Protein AF-A0AAD6ATE4-F1 (afdb_monomer_lite)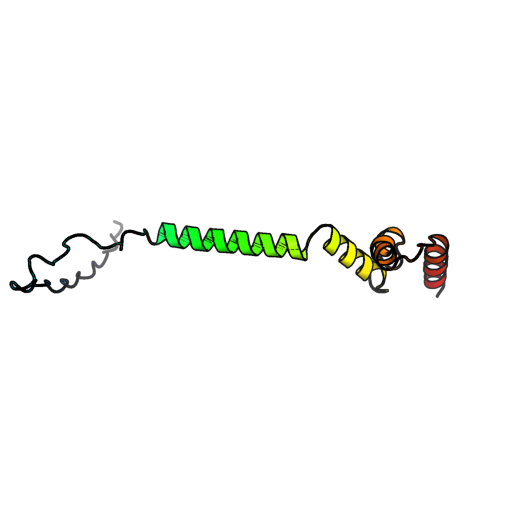

Secondary structure (DSSP, 8-state):
--------PPP---PPPPPPPGGGGGG---S-SSTTS-HHHHHHHHHHHHHHHHHHHHHHHS-HHHHHHHHHHHTT-TTSTTTT-HHHHHHHHHHHTPPP-HHHHHHHHHHHTT-

Sequence (115 aa):
MAMAASATLRPEVPKRRRRANPTMDGYVVEGTTGHGDDDKTELQRLYYSMIDSVLGEMDQRFSERNSQLAKSLAALNPESDTFLDAKAVKHIMDLSGSPVIEAEFSTSTRRLQLF

Organism: NCBI:txid1090488

Foldseek 3Di:
DDDDDDDPDDDDDPDDDDDDDPVCVVVDDPDDPPPPPPVVNVVVVVVVVVVVVVVVVCCVCVPPLNVLQVQLVLCCDPPHPNPLPLVSVVSVCVVVVHDRDNVVSVVVVVVVVVD

pLDDT: mean 77.69, std 13.97, range [37.44, 96.5]

Radius of gyration: 34.15 Å; chains: 1; bounding box: 78×17×88 Å

Structure (mmCIF, N/CA/C/O backbone):
data_AF-A0AAD6ATE4-F1
#
_entry.id   AF-A0AAD6ATE4-F1
#
loop_
_atom_site.group_PDB
_atom_site.id
_atom_site.type_symbol
_atom_site.label_atom_id
_atom_site.label_alt_id
_atom_site.label_comp_id
_atom_site.label_asym_id
_atom_site.label_entity_id
_atom_site.label_seq_id
_atom_site.pdbx_PDB_ins_code
_atom_site.Cartn_x
_atom_site.Cartn_y
_atom_site.Cartn_z
_atom_site.occupancy
_atom_site.B_iso_or_equiv
_atom_site.auth_seq_id
_atom_site.auth_comp_id
_atom_site.auth_asym_id
_atom_site.auth_atom_id
_atom_site.pdbx_PDB_model_num
ATOM 1 N N . MET A 1 1 ? 10.730 -6.526 65.767 1.00 41.56 1 MET A N 1
ATOM 2 C CA . MET A 1 1 ? 10.268 -5.125 65.675 1.00 41.56 1 MET A CA 1
ATOM 3 C C . MET A 1 1 ? 10.298 -4.702 64.216 1.00 41.56 1 MET A C 1
ATOM 5 O O . MET A 1 1 ? 11.381 -4.526 63.681 1.00 41.56 1 MET A O 1
ATOM 9 N N . ALA A 1 2 ? 9.137 -4.583 63.575 1.00 38.59 2 ALA A N 1
ATOM 10 C CA . ALA A 1 2 ? 8.968 -3.877 62.306 1.00 38.59 2 ALA A CA 1
ATOM 11 C C . ALA A 1 2 ? 7.545 -3.299 62.296 1.00 38.59 2 ALA A C 1
ATOM 13 O O . ALA A 1 2 ? 6.589 -4.014 62.591 1.00 38.59 2 ALA A O 1
ATOM 14 N N . MET A 1 3 ? 7.448 -1.984 62.095 1.00 37.44 3 MET A N 1
ATOM 15 C CA . MET A 1 3 ? 6.234 -1.178 62.230 1.00 37.44 3 MET A CA 1
ATOM 16 C C . MET A 1 3 ? 5.188 -1.514 61.164 1.00 37.44 3 MET A C 1
ATOM 18 O O . MET A 1 3 ? 5.491 -1.534 59.974 1.00 37.44 3 MET A O 1
ATOM 22 N N . ALA A 1 4 ? 3.942 -1.706 61.601 1.00 42.03 4 ALA A N 1
ATOM 23 C CA . ALA A 1 4 ? 2.779 -1.757 60.728 1.00 42.03 4 ALA A CA 1
ATOM 24 C C . ALA A 1 4 ? 2.460 -0.345 60.209 1.00 42.03 4 ALA A C 1
ATOM 26 O O . ALA A 1 4 ? 2.234 0.577 60.996 1.00 42.03 4 ALA A O 1
ATOM 27 N N . ALA A 1 5 ? 2.437 -0.179 58.887 1.00 49.09 5 ALA A N 1
ATOM 28 C CA . ALA A 1 5 ? 1.937 1.031 58.250 1.00 49.09 5 ALA A CA 1
ATOM 29 C C . ALA A 1 5 ? 0.414 1.102 58.448 1.00 49.09 5 ALA A C 1
ATOM 31 O O . ALA A 1 5 ? -0.333 0.269 57.938 1.00 49.09 5 ALA A O 1
ATOM 32 N N . SER A 1 6 ? -0.031 2.081 59.235 1.00 48.25 6 SER A N 1
ATOM 33 C CA . SER A 1 6 ? -1.445 2.335 59.504 1.00 48.25 6 SER A CA 1
ATOM 34 C C . SER A 1 6 ? -2.113 2.887 58.244 1.00 48.25 6 SER A C 1
ATOM 36 O O . SER A 1 6 ? -1.827 4.006 57.818 1.00 48.25 6 SER A O 1
ATOM 38 N N . ALA A 1 7 ? -2.976 2.085 57.621 1.00 51.38 7 ALA A N 1
ATOM 39 C CA . ALA A 1 7 ? -3.819 2.520 56.519 1.00 51.38 7 ALA A CA 1
ATOM 40 C C . ALA A 1 7 ? -4.920 3.438 57.066 1.00 51.38 7 ALA A C 1
ATOM 42 O O . ALA A 1 7 ? -5.851 2.991 57.735 1.00 51.38 7 ALA A O 1
ATOM 43 N N . THR A 1 8 ? -4.808 4.736 56.796 1.00 53.72 8 THR A N 1
ATOM 44 C CA . THR A 1 8 ? -5.827 5.727 57.149 1.00 53.72 8 THR A CA 1
ATOM 45 C C . THR A 1 8 ? -7.106 5.455 56.349 1.00 53.72 8 THR A C 1
ATOM 47 O O . THR A 1 8 ? -7.225 5.853 55.190 1.00 53.72 8 THR A O 1
ATOM 50 N N . LEU A 1 9 ? -8.066 4.759 56.964 1.00 57.03 9 LEU A N 1
ATOM 51 C CA . LEU A 1 9 ? -9.420 4.574 56.440 1.00 57.03 9 LEU A CA 1
ATOM 52 C C . LEU A 1 9 ? -10.100 5.945 56.320 1.00 57.03 9 LEU A C 1
ATOM 54 O O . LEU A 1 9 ? -10.302 6.642 57.315 1.00 57.03 9 LEU A O 1
ATOM 58 N N . ARG A 1 10 ? -10.431 6.352 55.092 1.00 54.72 10 ARG A N 1
ATOM 59 C CA . ARG A 1 10 ? -11.244 7.550 54.848 1.00 54.72 10 ARG A CA 1
ATOM 60 C C . ARG A 1 10 ? -12.678 7.273 55.324 1.00 54.72 10 ARG A C 1
ATOM 62 O O . ARG A 1 10 ? -13.195 6.201 55.020 1.00 54.72 10 ARG A O 1
ATOM 69 N N . PRO A 1 11 ? -13.334 8.196 56.047 1.00 59.28 11 PRO A N 1
ATOM 70 C CA . PRO A 1 11 ? -14.718 7.998 56.450 1.00 59.28 11 PRO A CA 1
ATOM 71 C C . PRO A 1 11 ? -15.631 8.063 55.218 1.00 59.28 11 PRO A C 1
ATOM 73 O O . PRO A 1 11 ? -15.690 9.083 54.531 1.00 59.28 11 PRO A O 1
ATOM 76 N N . GLU A 1 12 ? -16.333 6.964 54.946 1.00 61.50 12 GLU A N 1
ATOM 77 C CA . GLU A 1 12 ? -17.423 6.893 53.970 1.00 61.50 12 GLU A CA 1
ATOM 78 C C . GLU A 1 12 ? -18.514 7.900 54.365 1.00 61.50 12 GLU A C 1
ATOM 80 O O . GLU A 1 12 ? -19.155 7.776 55.413 1.00 61.50 12 GLU A O 1
ATOM 85 N N . VAL A 1 13 ? -18.710 8.937 53.546 1.00 67.81 13 VAL A N 1
ATOM 86 C CA . VAL A 1 13 ? -19.767 9.930 53.770 1.00 67.81 13 VAL A CA 1
ATOM 87 C C . VAL A 1 13 ? -21.118 9.242 53.537 1.00 67.81 13 VAL A C 1
ATOM 89 O O . VAL A 1 13 ? -21.346 8.729 52.438 1.00 67.81 13 VAL A O 1
ATOM 92 N N . PRO A 1 14 ? -22.049 9.236 54.512 1.00 66.81 14 PRO A N 1
ATOM 93 C CA . PRO A 1 14 ? -23.324 8.552 54.350 1.00 66.81 14 PRO A CA 1
ATOM 94 C C . PRO A 1 14 ? -24.105 9.146 53.176 1.00 66.81 14 PRO A C 1
ATOM 96 O O . PRO A 1 14 ? -24.512 10.311 53.195 1.00 66.81 14 PRO A O 1
ATOM 99 N N . LYS A 1 15 ? -24.335 8.339 52.137 1.00 67.00 15 LYS A N 1
ATOM 100 C CA . LYS A 1 15 ? -25.123 8.747 50.971 1.00 67.00 15 LYS A CA 1
ATOM 101 C C . LYS A 1 15 ? -26.547 9.089 51.426 1.00 67.00 15 LYS A C 1
ATOM 103 O O . LYS A 1 15 ? -27.201 8.294 52.102 1.00 67.00 15 LYS A O 1
ATOM 108 N N . ARG A 1 16 ? -27.029 10.288 51.073 1.00 66.44 16 ARG A N 1
ATOM 109 C CA . ARG A 1 16 ? -28.349 10.810 51.476 1.00 66.44 16 ARG A CA 1
ATOM 110 C C . ARG A 1 16 ? -29.450 9.786 51.172 1.00 66.44 16 ARG A C 1
ATOM 112 O O . ARG A 1 16 ? -29.647 9.438 50.007 1.00 66.44 16 ARG A O 1
ATOM 119 N N . ARG A 1 17 ? -30.190 9.339 52.199 1.00 66.12 17 ARG A N 1
ATOM 120 C CA . ARG A 1 17 ? -31.347 8.440 52.029 1.00 66.12 17 ARG A CA 1
ATOM 121 C C . ARG A 1 17 ? -32.360 9.093 51.087 1.00 66.12 17 ARG A C 1
ATOM 123 O O . ARG A 1 17 ? -32.881 10.169 51.383 1.00 66.12 17 ARG A O 1
ATOM 130 N N . ARG A 1 18 ? -32.618 8.457 49.945 1.00 67.44 18 ARG A N 1
ATOM 131 C CA . ARG A 1 18 ? -33.679 8.870 49.021 1.00 67.44 18 ARG A CA 1
ATOM 132 C C . ARG A 1 18 ? -35.016 8.423 49.616 1.00 67.44 18 ARG A C 1
ATOM 134 O O . ARG A 1 18 ? -35.144 7.272 50.015 1.00 67.44 18 ARG A O 1
ATOM 141 N N . ARG A 1 19 ? -35.978 9.340 49.728 1.00 70.00 19 ARG A N 1
ATOM 142 C CA . ARG A 1 19 ? -37.370 9.022 50.076 1.00 70.00 19 ARG A CA 1
ATOM 143 C C . ARG A 1 19 ? -38.176 9.013 48.782 1.00 70.00 19 ARG A C 1
ATOM 145 O O . ARG A 1 19 ? -38.110 9.995 48.044 1.00 70.00 19 ARG A O 1
ATOM 152 N N . ALA A 1 20 ? -38.882 7.920 48.506 1.00 66.00 20 ALA A N 1
ATOM 153 C CA . ALA A 1 20 ? -39.861 7.878 47.427 1.00 66.00 20 ALA A CA 1
ATOM 154 C C . ALA A 1 20 ? -41.080 8.734 47.806 1.00 66.00 20 ALA A C 1
ATOM 156 O O . ALA A 1 20 ? -41.413 8.872 48.986 1.00 66.00 20 ALA A O 1
ATOM 157 N N . ASN A 1 21 ? -41.704 9.361 46.810 1.00 73.88 21 ASN A N 1
ATOM 158 C CA . ASN A 1 21 ? -42.943 10.103 47.012 1.00 73.88 21 ASN A CA 1
ATOM 159 C C . ASN A 1 21 ? -44.100 9.091 47.118 1.00 73.88 21 ASN A C 1
ATOM 161 O O . ASN A 1 21 ? -44.287 8.341 46.160 1.00 73.88 21 ASN A O 1
ATOM 165 N N . PRO A 1 22 ? -44.890 9.076 48.210 1.00 73.75 22 PRO A N 1
ATOM 166 C CA . PRO A 1 22 ? -45.984 8.116 48.393 1.00 73.75 22 PRO A CA 1
ATOM 167 C C . PRO A 1 22 ? -47.021 8.143 47.261 1.00 73.75 22 PRO A C 1
ATOM 169 O O . PRO A 1 22 ? -47.654 7.133 46.983 1.00 73.75 22 PRO A O 1
ATOM 172 N N . THR A 1 23 ? -47.174 9.269 46.560 1.00 75.81 23 THR A N 1
ATOM 173 C CA . THR A 1 23 ? -48.115 9.393 45.435 1.00 75.81 23 THR A CA 1
ATOM 174 C C . THR A 1 23 ? -47.641 8.675 44.166 1.00 75.81 23 THR A C 1
ATOM 176 O O . THR A 1 23 ? -48.441 8.408 43.276 1.00 75.81 23 THR A O 1
ATOM 179 N N . MET A 1 24 ? -46.345 8.380 44.047 1.00 69.56 24 MET A N 1
ATOM 180 C CA . MET A 1 24 ? -45.740 7.785 42.846 1.00 69.56 24 MET A CA 1
ATOM 181 C C . MET A 1 24 ? -45.177 6.384 43.099 1.00 69.56 24 MET A C 1
ATOM 183 O O . MET A 1 24 ? -44.484 5.858 42.237 1.00 69.56 24 MET A O 1
ATOM 187 N N . ASP A 1 25 ? -45.490 5.778 44.246 1.00 70.75 25 ASP A N 1
ATOM 188 C CA . ASP A 1 25 ? -44.937 4.498 44.708 1.00 70.75 25 ASP A CA 1
ATOM 189 C C . ASP A 1 25 ? -45.149 3.357 43.693 1.00 70.75 25 ASP A C 1
ATOM 191 O O . ASP A 1 25 ? -44.237 2.592 43.405 1.00 70.75 25 ASP A O 1
ATOM 195 N N . GLY A 1 26 ? -46.307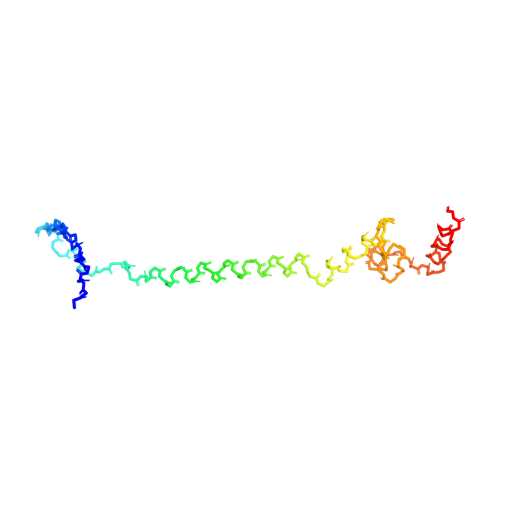 3.333 43.022 1.00 73.38 26 GLY A N 1
ATOM 196 C CA . GLY A 1 26 ? -46.619 2.356 41.966 1.00 73.38 26 GLY A CA 1
ATOM 197 C C . GLY A 1 26 ? -45.893 2.564 40.628 1.00 73.38 26 GLY A C 1
ATOM 198 O O . GLY A 1 26 ? -46.039 1.743 39.727 1.00 73.38 26 GLY A O 1
ATOM 199 N N . TYR A 1 27 ? -45.131 3.650 40.484 1.00 71.19 27 TYR A N 1
ATOM 200 C CA . TYR A 1 27 ? -44.334 3.971 39.293 1.00 71.19 27 TYR A CA 1
ATOM 201 C C . TYR A 1 27 ? -42.829 3.993 39.586 1.00 71.19 27 TYR A C 1
ATOM 203 O O . TYR A 1 27 ? -42.029 4.311 38.703 1.00 71.19 27 TYR A O 1
ATOM 211 N N . VAL A 1 28 ? -42.423 3.674 40.819 1.00 69.44 28 VAL A N 1
ATOM 212 C CA . VAL A 1 28 ? -41.012 3.567 41.178 1.00 69.44 28 VAL A CA 1
ATOM 213 C C . VAL A 1 28 ? -40.483 2.235 40.663 1.00 69.44 28 VAL A C 1
ATOM 215 O O . VAL A 1 28 ? -40.886 1.162 41.098 1.00 69.44 28 VAL A O 1
ATOM 218 N N . VAL A 1 29 ? -39.540 2.310 39.730 1.00 71.50 29 VAL A N 1
ATOM 219 C CA . VAL A 1 29 ? -38.747 1.151 39.328 1.00 71.50 29 VAL A CA 1
ATOM 220 C C . VAL A 1 29 ? -37.636 0.984 40.364 1.00 71.50 29 VAL A C 1
ATOM 222 O O . VAL A 1 29 ? -36.702 1.781 40.407 1.00 71.50 29 VAL A O 1
ATOM 225 N N . GLU A 1 30 ? -37.753 -0.022 41.234 1.00 68.06 30 GLU A N 1
ATOM 226 C CA . GLU A 1 30 ? -36.738 -0.321 42.262 1.00 68.06 30 GLU A CA 1
ATOM 227 C C . GLU A 1 30 ? -35.467 -0.974 41.689 1.00 68.06 30 GLU A C 1
ATOM 229 O O . GLU A 1 30 ? -34.423 -1.008 42.341 1.00 68.06 30 GLU A O 1
ATOM 234 N N . GLY A 1 31 ? -35.543 -1.478 40.455 1.00 63.94 31 GLY A N 1
ATOM 235 C CA . GLY A 1 31 ? -34.411 -2.041 39.725 1.00 63.94 31 GLY A CA 1
ATOM 236 C C . GLY A 1 31 ? -33.538 -0.974 39.062 1.00 63.94 31 GLY A C 1
ATOM 237 O O . GLY A 1 31 ? -34.003 0.098 38.675 1.00 63.94 31 GLY A O 1
ATOM 238 N N . THR A 1 32 ? -32.252 -1.273 38.882 1.00 62.34 32 THR A N 1
ATOM 239 C CA . THR A 1 32 ? -31.358 -0.435 38.079 1.00 62.34 32 THR A CA 1
ATOM 240 C C . THR A 1 32 ? -31.775 -0.516 36.605 1.00 62.34 32 THR A C 1
ATOM 242 O O . THR A 1 32 ? -31.783 -1.586 36.007 1.00 62.34 32 THR A O 1
ATOM 245 N N . THR A 1 33 ? -32.109 0.611 35.975 1.00 59.75 33 THR A N 1
ATOM 246 C CA . THR A 1 33 ? -32.518 0.668 34.556 1.00 59.75 33 THR A CA 1
ATOM 247 C C . THR A 1 33 ? -31.337 0.633 33.574 1.00 59.75 33 THR A C 1
ATOM 249 O O . THR A 1 33 ? -31.396 1.247 32.515 1.00 59.75 33 THR A O 1
ATOM 252 N N . GLY A 1 34 ? -30.262 -0.094 33.900 1.00 56.81 34 GLY A N 1
ATOM 253 C CA . GLY A 1 34 ? -29.157 -0.331 32.958 1.00 56.81 34 GLY A CA 1
ATOM 254 C C . GLY A 1 34 ? -27.778 0.194 33.360 1.00 56.81 34 GLY A C 1
ATOM 255 O O . GLY A 1 34 ? -26.879 0.183 32.535 1.00 56.81 34 GLY A O 1
ATOM 256 N N . HIS A 1 35 ? -27.535 0.584 34.616 1.00 51.56 35 HIS A N 1
ATOM 257 C CA . HIS A 1 35 ? -26.164 0.884 35.082 1.00 51.56 35 HIS A CA 1
ATOM 258 C C . HIS A 1 35 ? -25.339 -0.391 35.380 1.00 51.56 35 HIS A C 1
ATOM 260 O O . HIS A 1 35 ? -24.591 -0.448 36.350 1.00 51.56 35 HIS A O 1
ATOM 266 N N . GLY A 1 36 ? -25.573 -1.452 34.607 1.00 55.88 36 GLY A N 1
ATOM 267 C CA . GLY A 1 36 ? -24.928 -2.756 34.743 1.00 55.88 36 GLY A CA 1
ATOM 268 C C . GLY A 1 36 ? -23.982 -3.083 33.593 1.00 55.88 36 GLY A C 1
ATOM 269 O O . GLY A 1 36 ? -23.517 -4.216 33.528 1.00 55.88 36 GLY A O 1
ATOM 270 N N . ASP A 1 37 ? -23.710 -2.132 32.698 1.00 58.56 37 ASP A N 1
ATOM 271 C CA . ASP A 1 37 ? -22.550 -2.257 31.827 1.00 58.56 37 ASP A CA 1
ATOM 272 C C . ASP A 1 37 ? -21.325 -2.047 32.716 1.00 58.56 37 ASP A C 1
ATOM 274 O O . ASP A 1 37 ? -21.052 -0.945 33.188 1.00 58.56 37 ASP A O 1
ATOM 278 N N . ASP A 1 38 ? -20.659 -3.155 33.041 1.00 67.19 38 ASP A N 1
ATOM 279 C CA . ASP A 1 38 ? -19.367 -3.155 33.713 1.00 67.19 38 ASP A CA 1
ATOM 280 C C . ASP A 1 38 ? -18.470 -2.220 32.891 1.00 67.19 38 ASP A C 1
ATOM 282 O O . ASP A 1 38 ? -18.240 -2.482 31.714 1.00 67.19 38 ASP A O 1
ATOM 286 N N . ASP A 1 39 ? -17.991 -1.102 33.448 1.00 67.75 39 ASP A N 1
ATOM 287 C CA . ASP A 1 39 ? -17.169 -0.122 32.707 1.00 67.75 39 ASP A CA 1
ATOM 288 C C . ASP A 1 39 ? -16.014 -0.808 31.943 1.00 67.75 39 ASP A C 1
ATOM 290 O O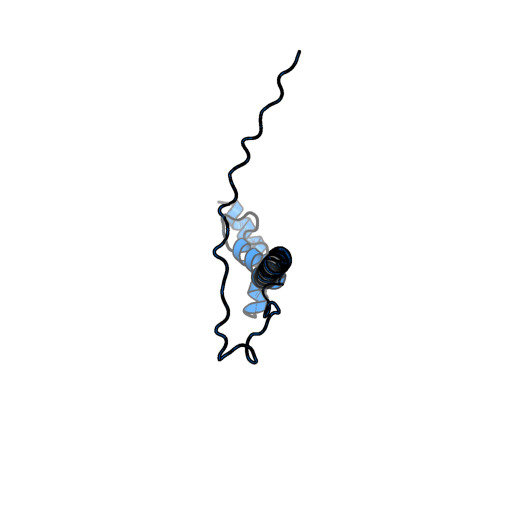 . ASP A 1 39 ? -15.540 -0.333 30.912 1.00 67.75 39 ASP A O 1
ATOM 294 N N . LYS A 1 40 ? -15.589 -1.985 32.423 1.00 74.75 40 LYS A N 1
ATOM 295 C CA . LYS A 1 40 ? -14.653 -2.891 31.756 1.00 74.75 40 LYS A CA 1
ATOM 296 C C . LYS A 1 40 ? -15.136 -3.420 30.404 1.00 74.75 40 LYS A C 1
ATOM 298 O O . LYS A 1 40 ? -14.320 -3.477 29.488 1.00 74.75 40 LYS A O 1
ATOM 303 N N . THR A 1 41 ? -16.396 -3.823 30.253 1.00 81.00 41 THR A N 1
ATOM 304 C CA . THR A 1 41 ? -16.935 -4.330 28.980 1.00 81.00 41 THR A CA 1
ATOM 305 C C . THR A 1 41 ? -17.039 -3.226 27.936 1.00 81.00 41 THR A C 1
ATOM 307 O O . THR A 1 41 ? -16.689 -3.455 26.780 1.00 81.00 41 THR A O 1
ATOM 310 N N . GLU A 1 42 ? -17.427 -2.015 28.334 1.00 82.81 42 GLU A N 1
ATOM 311 C CA . GLU A 1 42 ? -17.453 -0.860 27.427 1.00 82.81 42 GLU A CA 1
ATOM 312 C C . GLU A 1 42 ? -16.040 -0.395 27.060 1.00 82.81 42 GLU A C 1
ATOM 314 O O . GLU A 1 42 ? -15.745 -0.162 25.887 1.00 82.81 42 GLU A O 1
ATOM 319 N N . LEU A 1 43 ? -15.113 -0.366 28.023 1.00 85.38 43 LEU A N 1
ATOM 320 C CA . LEU A 1 43 ? -13.710 -0.059 27.747 1.00 85.38 43 LEU A CA 1
ATOM 321 C C . LEU A 1 43 ? -13.076 -1.084 26.792 1.00 85.38 43 LEU A C 1
ATOM 323 O O . LEU A 1 43 ? -12.335 -0.702 25.889 1.00 85.38 43 LEU A O 1
ATOM 327 N N . GLN A 1 44 ? -13.389 -2.373 26.953 1.00 88.38 44 GLN A N 1
ATOM 328 C CA . GLN A 1 44 ? -12.953 -3.424 26.030 1.00 88.38 44 GLN A CA 1
ATOM 329 C C . GLN A 1 44 ? -13.542 -3.236 24.630 1.00 88.38 44 GLN A C 1
ATOM 331 O O . GLN A 1 44 ? -12.807 -3.338 23.650 1.00 88.38 44 GLN A O 1
ATOM 336 N N . ARG A 1 45 ? -14.838 -2.921 24.515 1.00 91.00 45 ARG A N 1
ATOM 337 C CA . ARG A 1 45 ? -15.480 -2.640 23.220 1.00 91.00 45 ARG A CA 1
ATOM 338 C C . ARG A 1 45 ? -14.820 -1.470 22.501 1.00 91.00 45 ARG A C 1
ATOM 340 O O . ARG A 1 45 ? -14.488 -1.597 21.325 1.00 91.00 45 ARG A O 1
ATOM 347 N N . LEU A 1 46 ? -14.577 -0.364 23.203 1.00 92.00 46 LEU A N 1
ATOM 348 C CA . LEU A 1 46 ? -13.895 0.804 22.640 1.00 92.00 46 LEU A CA 1
ATOM 349 C C . LEU A 1 46 ? -12.455 0.481 22.228 1.00 92.00 46 LEU A C 1
ATOM 351 O O . LEU A 1 46 ? -12.015 0.896 21.157 1.00 92.00 46 LEU A O 1
ATOM 355 N N . TYR A 1 47 ? -11.734 -0.289 23.045 1.00 93.19 47 TYR A N 1
ATOM 356 C CA . TYR A 1 47 ? -10.368 -0.713 22.748 1.00 93.19 47 TYR A CA 1
ATOM 357 C C . TYR A 1 47 ? -10.292 -1.555 21.468 1.00 93.19 47 TYR A C 1
ATOM 359 O O . TYR A 1 47 ? -9.517 -1.232 20.568 1.00 93.19 47 TYR A O 1
ATOM 367 N N . TYR A 1 48 ? -11.124 -2.592 21.350 1.00 95.06 48 TYR A N 1
ATOM 368 C CA . TYR A 1 48 ? -11.138 -3.438 20.156 1.00 95.06 48 TYR A CA 1
ATOM 369 C C . TYR A 1 48 ? -11.669 -2.698 18.926 1.00 95.06 48 TYR A C 1
ATOM 371 O O . TYR A 1 48 ? -11.078 -2.816 17.861 1.00 95.06 48 TYR A O 1
ATOM 379 N N . SER A 1 49 ? -12.681 -1.839 19.073 1.00 95.25 49 SER A N 1
ATOM 380 C CA . SER A 1 49 ? -13.167 -0.991 17.976 1.00 95.25 49 SER A CA 1
ATOM 381 C C . SER A 1 49 ? -12.084 -0.052 17.434 1.00 95.25 49 SER A C 1
ATOM 383 O O . SER A 1 49 ? -11.980 0.144 16.219 1.00 95.25 49 SER A O 1
ATOM 385 N N . MET A 1 50 ? -11.243 0.506 18.310 1.00 95.31 50 MET A N 1
ATOM 386 C CA . MET A 1 50 ? -10.101 1.313 17.888 1.00 95.31 50 MET A CA 1
ATOM 387 C C . MET A 1 50 ? -9.066 0.468 17.137 1.00 95.31 50 MET A C 1
ATOM 389 O O . MET A 1 50 ? -8.582 0.905 16.095 1.00 95.31 50 MET A O 1
ATOM 393 N N . ILE A 1 51 ? -8.750 -0.736 17.628 1.00 96.50 51 ILE A N 1
ATOM 394 C CA . ILE A 1 51 ? -7.835 -1.658 16.938 1.00 96.50 51 ILE A CA 1
ATOM 395 C C . ILE A 1 51 ? -8.366 -2.006 15.549 1.00 96.50 51 ILE A C 1
ATOM 397 O O . ILE A 1 51 ? -7.629 -1.866 14.578 1.00 96.50 51 ILE A O 1
ATOM 401 N N . ASP A 1 52 ? -9.634 -2.393 15.441 1.00 96.44 52 ASP A N 1
ATOM 402 C CA . ASP A 1 52 ? -10.258 -2.753 14.168 1.00 96.44 52 ASP A CA 1
ATOM 403 C C . ASP A 1 52 ? -10.232 -1.581 13.181 1.00 96.44 52 ASP A C 1
ATOM 405 O O . ASP A 1 52 ? -9.927 -1.761 12.003 1.00 96.44 52 ASP A O 1
ATOM 409 N N . SER A 1 53 ? -10.472 -0.360 13.668 1.00 94.56 53 SER A N 1
ATOM 410 C CA . SER A 1 53 ? -10.398 0.851 12.841 1.00 94.56 53 SER A CA 1
ATOM 411 C C . SER A 1 53 ? -8.978 1.107 12.330 1.00 94.56 53 SER A C 1
ATOM 413 O O . SER A 1 53 ? -8.786 1.413 11.155 1.00 94.56 53 SER A O 1
ATOM 415 N N . VAL A 1 54 ? -7.966 0.955 13.192 1.00 95.06 54 VAL A N 1
ATOM 416 C CA . VAL A 1 54 ? -6.555 1.105 12.803 1.00 95.06 54 VAL A CA 1
ATOM 417 C C . VAL A 1 54 ? -6.154 0.022 11.807 1.00 95.06 54 VAL A C 1
ATOM 419 O O . VAL A 1 54 ? -5.500 0.333 10.816 1.00 95.06 54 VAL A O 1
ATOM 422 N N . LEU A 1 55 ? -6.567 -1.227 12.027 1.00 93.50 55 LEU A N 1
ATOM 423 C CA . LEU A 1 55 ? -6.306 -2.327 11.102 1.00 93.50 55 LEU A CA 1
ATOM 424 C C . LEU A 1 55 ? -6.952 -2.077 9.736 1.00 93.50 55 LEU A C 1
ATOM 426 O O . LEU A 1 55 ? -6.289 -2.277 8.721 1.00 93.50 55 LEU A O 1
ATOM 430 N N . GLY A 1 56 ? -8.190 -1.578 9.699 1.00 92.62 56 GLY A N 1
ATOM 431 C CA . GLY A 1 56 ? -8.867 -1.209 8.455 1.00 92.62 56 GLY A CA 1
ATOM 432 C C . GLY A 1 56 ? -8.134 -0.107 7.685 1.00 92.62 56 GLY A C 1
ATOM 433 O O . GLY A 1 56 ? -7.893 -0.237 6.486 1.00 92.62 56 GLY A O 1
ATOM 434 N N . GLU A 1 57 ? -7.701 0.952 8.372 1.00 91.75 57 GLU A N 1
ATOM 435 C CA . GLU A 1 57 ? -6.899 2.019 7.759 1.00 91.75 57 GLU A CA 1
ATOM 436 C C . GLU A 1 57 ? -5.527 1.520 7.289 1.00 91.75 57 GLU A C 1
ATOM 438 O O . GLU A 1 57 ? -5.049 1.926 6.228 1.00 91.75 57 GLU A O 1
ATOM 443 N N . MET A 1 58 ? -4.880 0.637 8.057 1.00 90.50 58 MET A N 1
ATOM 444 C CA . MET A 1 58 ? -3.604 0.035 7.672 1.00 90.50 58 MET A CA 1
ATOM 445 C C . MET A 1 58 ? -3.751 -0.823 6.419 1.00 90.50 58 MET A C 1
ATOM 447 O O . MET A 1 58 ? -2.941 -0.677 5.506 1.00 90.50 58 MET A O 1
ATOM 451 N N . ASP A 1 59 ? -4.783 -1.660 6.341 1.00 89.69 59 ASP A N 1
ATOM 452 C CA . ASP A 1 59 ? -5.050 -2.493 5.168 1.00 89.69 59 ASP A CA 1
ATOM 453 C C . ASP A 1 59 ? -5.367 -1.632 3.938 1.00 89.69 59 ASP A C 1
ATOM 455 O O . ASP A 1 59 ? -4.815 -1.837 2.859 1.00 89.69 59 ASP A O 1
ATOM 459 N N . GLN A 1 60 ? -6.156 -0.568 4.102 1.00 87.81 60 GLN A N 1
ATOM 460 C CA . GLN A 1 60 ? -6.469 0.340 3.003 1.00 87.81 60 GLN A CA 1
ATOM 461 C C . GLN A 1 60 ? -5.232 1.113 2.513 1.00 87.81 60 GLN A C 1
ATOM 463 O O . GLN A 1 60 ? -4.990 1.202 1.305 1.00 87.81 60 GLN A O 1
ATOM 468 N N . ARG A 1 61 ? -4.427 1.681 3.419 1.00 86.00 61 ARG A N 1
ATOM 469 C CA . ARG A 1 61 ? -3.273 2.532 3.067 1.00 86.00 61 ARG A CA 1
ATOM 470 C C . ARG A 1 61 ? -2.052 1.734 2.632 1.00 86.00 61 ARG A C 1
ATOM 472 O O . ARG A 1 61 ? -1.376 2.145 1.693 1.00 86.00 61 ARG A O 1
ATOM 479 N N . PHE A 1 62 ? -1.793 0.605 3.279 1.00 86.06 62 PHE A N 1
ATOM 480 C CA . PHE A 1 62 ? -0.647 -0.267 3.017 1.00 86.06 62 PHE A CA 1
ATOM 481 C C . PHE A 1 62 ? -1.040 -1.561 2.308 1.00 86.06 62 PHE A C 1
ATOM 483 O O . PHE A 1 62 ? -0.282 -2.530 2.350 1.00 86.06 62 PHE A O 1
ATOM 490 N N . SER A 1 63 ? -2.183 -1.563 1.614 1.00 87.69 63 SER A N 1
ATOM 491 C CA . SER A 1 63 ? -2.552 -2.657 0.717 1.00 87.69 63 SER A CA 1
ATOM 492 C C . SER A 1 63 ? -1.392 -3.008 -0.211 1.00 87.69 63 SER A C 1
ATOM 494 O O . SER A 1 63 ? -0.579 -2.151 -0.576 1.00 87.69 63 SER A O 1
ATOM 496 N N . GLU A 1 64 ? -1.331 -4.267 -0.641 1.00 86.69 64 GLU A N 1
ATOM 497 C CA . GLU A 1 64 ? -0.266 -4.754 -1.518 1.00 86.69 64 GLU A CA 1
ATOM 498 C C . GLU A 1 64 ? -0.066 -3.824 -2.727 1.00 86.69 64 GLU A C 1
ATOM 500 O O . GLU A 1 64 ? 1.051 -3.379 -2.998 1.00 86.69 64 GLU A O 1
ATOM 505 N N . ARG A 1 65 ? -1.167 -3.411 -3.363 1.00 85.25 65 ARG A N 1
ATOM 506 C CA . ARG A 1 65 ? -1.170 -2.454 -4.473 1.00 85.25 65 ARG A CA 1
ATOM 507 C C . ARG A 1 65 ? -0.583 -1.091 -4.090 1.00 85.25 65 ARG A C 1
ATOM 509 O O . ARG A 1 65 ? 0.266 -0.576 -4.811 1.00 85.25 65 ARG A O 1
ATOM 516 N N . ASN A 1 66 ? -1.012 -0.494 -2.979 1.00 86.69 66 ASN A N 1
ATOM 517 C CA . ASN A 1 66 ? -0.518 0.823 -2.564 1.00 86.69 66 ASN A CA 1
ATOM 518 C C . ASN A 1 66 ? 0.957 0.772 -2.150 1.00 86.69 66 ASN A C 1
ATO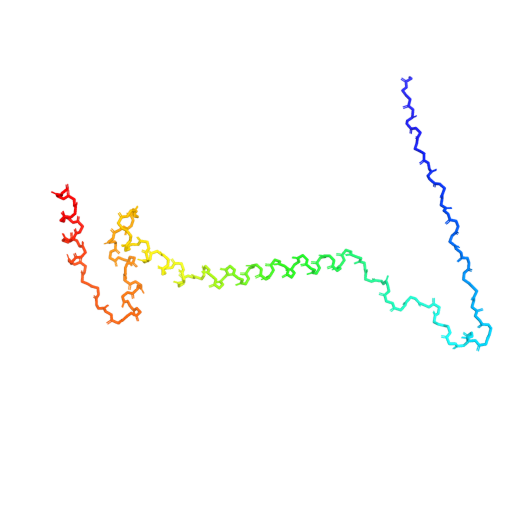M 520 O O . ASN A 1 66 ? 1.716 1.693 -2.447 1.00 86.69 66 ASN A O 1
ATOM 524 N N . SER A 1 67 ? 1.390 -0.335 -1.546 1.00 87.25 67 SER A N 1
ATOM 525 C CA . SER A 1 67 ? 2.796 -0.566 -1.216 1.00 87.25 67 SER A CA 1
ATOM 526 C C . SER A 1 67 ? 3.668 -0.710 -2.469 1.00 87.25 67 SER A C 1
ATOM 528 O O . SER A 1 67 ? 4.767 -0.157 -2.518 1.00 87.25 67 SER A O 1
ATOM 530 N N . GLN A 1 68 ? 3.173 -1.395 -3.506 1.00 88.75 68 GLN A N 1
ATOM 531 C CA . GLN A 1 68 ? 3.842 -1.493 -4.802 1.00 88.75 68 GLN A CA 1
ATOM 532 C C . GLN A 1 68 ? 3.959 -0.111 -5.449 1.00 88.75 68 GLN A C 1
ATOM 534 O O . GLN A 1 68 ? 5.041 0.245 -5.899 1.00 88.75 68 GLN A O 1
ATOM 539 N N . LEU A 1 69 ? 2.907 0.712 -5.395 1.00 87.81 69 LEU A N 1
ATOM 540 C CA . LEU A 1 69 ? 2.940 2.076 -5.931 1.00 87.81 69 LEU A CA 1
ATOM 541 C C . LEU A 1 69 ? 3.913 2.992 -5.191 1.00 87.81 69 LEU A C 1
ATOM 543 O O . LEU A 1 69 ? 4.634 3.755 -5.831 1.00 87.81 69 LEU A O 1
ATOM 547 N N . ALA A 1 70 ? 3.977 2.901 -3.863 1.00 88.19 70 ALA A N 1
ATOM 548 C CA . ALA A 1 70 ? 4.960 3.641 -3.078 1.00 88.19 70 ALA A CA 1
ATOM 549 C C . ALA A 1 70 ? 6.399 3.260 -3.472 1.00 88.19 70 ALA A C 1
ATOM 551 O O . ALA A 1 70 ? 7.249 4.135 -3.623 1.00 88.19 70 ALA A O 1
ATOM 552 N N . LYS A 1 71 ? 6.661 1.967 -3.713 1.00 87.88 71 LYS A N 1
ATOM 553 C CA . LYS A 1 71 ? 7.957 1.488 -4.224 1.00 87.88 71 LYS A CA 1
ATOM 554 C C . LYS A 1 71 ? 8.235 1.984 -5.644 1.00 87.88 71 LYS A C 1
ATOM 556 O O . LYS A 1 71 ? 9.353 2.393 -5.929 1.00 87.88 71 LYS A O 1
ATOM 561 N N . SER A 1 72 ? 7.232 2.008 -6.519 1.00 89.19 72 SER A N 1
ATOM 562 C CA . SER A 1 72 ? 7.373 2.564 -7.869 1.00 89.19 72 SER A CA 1
ATOM 563 C C . SER A 1 72 ? 7.705 4.048 -7.860 1.00 89.19 72 SER A C 1
ATOM 565 O O . SER A 1 72 ? 8.539 4.490 -8.641 1.00 89.19 72 SER A O 1
ATOM 567 N N . LEU A 1 73 ? 7.076 4.818 -6.970 1.00 89.00 73 LEU A N 1
ATOM 568 C CA . LEU A 1 73 ? 7.377 6.236 -6.777 1.00 89.00 73 LEU A CA 1
ATOM 569 C C . LEU A 1 73 ? 8.804 6.437 -6.263 1.00 89.00 73 LEU A C 1
ATOM 571 O O . LEU A 1 73 ? 9.510 7.309 -6.762 1.00 89.00 73 LEU A O 1
ATOM 575 N N . ALA A 1 74 ? 9.250 5.607 -5.316 1.00 89.19 74 ALA A N 1
ATOM 576 C CA . ALA A 1 74 ? 10.630 5.629 -4.840 1.00 89.19 74 ALA A CA 1
ATOM 577 C C . ALA A 1 74 ? 11.629 5.337 -5.972 1.00 89.19 74 ALA A C 1
ATOM 579 O O . ALA A 1 74 ? 12.642 6.020 -6.073 1.00 89.19 74 ALA A O 1
ATOM 580 N N . ALA A 1 75 ? 11.301 4.424 -6.889 1.00 88.81 75 ALA A N 1
ATOM 581 C CA . ALA A 1 75 ? 12.133 4.125 -8.053 1.00 88.81 75 ALA A CA 1
ATOM 582 C C . ALA A 1 75 ? 12.231 5.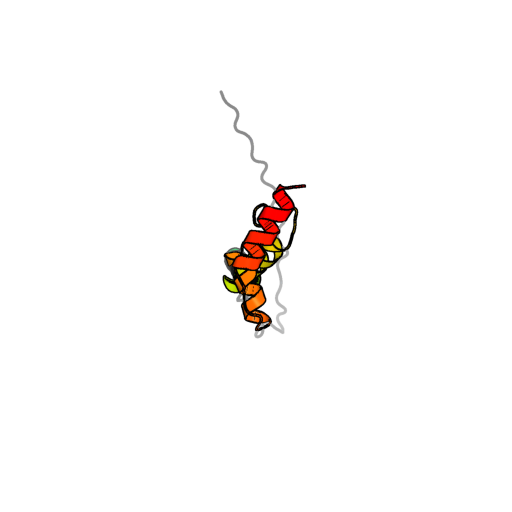274 -9.077 1.00 88.81 75 ALA A C 1
ATOM 584 O O . ALA A 1 75 ? 13.081 5.237 -9.963 1.00 88.81 75 ALA A O 1
ATOM 585 N N . LEU A 1 76 ? 11.404 6.317 -8.959 1.00 86.19 76 LEU A N 1
ATOM 586 C CA . LEU A 1 76 ? 11.515 7.546 -9.752 1.00 86.19 76 LEU A CA 1
ATOM 587 C C . LEU A 1 76 ? 12.292 8.657 -9.026 1.00 86.19 76 LEU A C 1
ATOM 589 O O . LEU A 1 76 ? 12.559 9.697 -9.625 1.00 86.19 76 LEU A O 1
ATOM 593 N N . ASN A 1 77 ? 12.665 8.456 -7.757 1.00 88.31 77 ASN A N 1
ATOM 594 C CA . ASN A 1 77 ? 13.447 9.414 -6.984 1.00 88.31 77 ASN A CA 1
ATOM 595 C C . ASN A 1 77 ? 14.956 9.133 -7.134 1.00 88.31 77 ASN A C 1
ATOM 597 O O . ASN A 1 77 ? 15.388 8.054 -6.729 1.00 88.31 77 ASN A O 1
ATOM 601 N N . PRO A 1 78 ? 15.770 10.082 -7.635 1.00 84.75 78 PRO A N 1
ATOM 602 C CA . PRO A 1 78 ? 17.219 9.907 -7.785 1.00 84.75 78 PRO A CA 1
ATOM 603 C C . PRO A 1 78 ? 17.972 9.656 -6.473 1.00 84.75 78 PRO A C 1
ATOM 605 O O . PRO A 1 78 ? 19.056 9.085 -6.503 1.00 84.75 78 PRO A O 1
ATOM 608 N N . GLU A 1 79 ? 17.416 10.060 -5.329 1.00 85.94 79 GLU A N 1
ATOM 609 C CA . GLU A 1 79 ? 18.018 9.820 -4.008 1.00 85.94 79 GLU A CA 1
ATOM 610 C C . GLU A 1 79 ? 17.670 8.441 -3.426 1.00 85.94 79 GLU A C 1
ATOM 612 O O . GLU A 1 79 ? 18.172 8.068 -2.368 1.00 85.94 79 GLU A O 1
ATOM 617 N N . SER A 1 80 ? 16.783 7.684 -4.076 1.00 86.06 80 SER A N 1
ATOM 618 C CA . SER A 1 80 ? 16.421 6.343 -3.627 1.00 86.06 80 SER A CA 1
ATOM 619 C C . SER A 1 80 ? 17.422 5.305 -4.122 1.00 86.06 80 SER A C 1
ATOM 621 O O . SER A 1 80 ? 17.776 5.280 -5.297 1.00 86.06 80 SER A O 1
ATOM 623 N N . ASP A 1 81 ? 17.747 4.335 -3.269 1.00 84.75 81 ASP A N 1
ATOM 624 C CA . ASP A 1 81 ? 18.537 3.153 -3.646 1.00 84.75 81 ASP A CA 1
ATOM 625 C C . ASP A 1 81 ? 17.895 2.327 -4.778 1.00 84.75 81 ASP A C 1
ATOM 627 O O . ASP A 1 81 ? 18.562 1.543 -5.449 1.00 84.75 81 ASP A O 1
ATOM 631 N N . THR A 1 82 ? 16.585 2.493 -4.991 1.00 83.88 82 THR A N 1
ATOM 632 C CA . THR A 1 82 ? 15.809 1.792 -6.028 1.00 83.88 82 THR A CA 1
ATOM 633 C C . THR A 1 82 ? 15.634 2.600 -7.314 1.00 83.88 82 THR A C 1
ATOM 635 O O . THR A 1 82 ? 14.830 2.225 -8.170 1.00 83.88 82 THR A O 1
ATOM 638 N N . PHE A 1 83 ?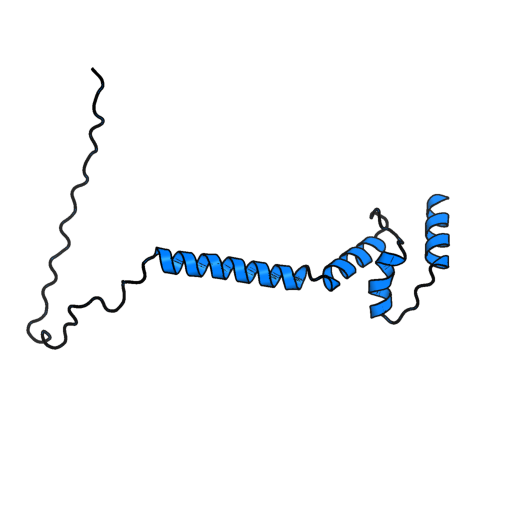 16.356 3.713 -7.463 1.00 86.31 83 PHE A N 1
ATOM 639 C CA . PHE A 1 83 ? 16.218 4.603 -8.608 1.00 86.31 83 PHE A CA 1
ATOM 640 C C . PHE A 1 83 ? 16.412 3.873 -9.946 1.00 86.31 83 PHE A C 1
ATOM 642 O O . PHE A 1 83 ? 17.405 3.178 -10.163 1.00 86.31 83 PHE A O 1
ATOM 649 N N . LEU A 1 84 ? 15.451 4.058 -10.853 1.00 84.44 84 LEU A N 1
ATOM 650 C CA . LEU A 1 84 ? 15.373 3.437 -12.177 1.00 84.44 84 LEU A CA 1
ATOM 651 C C . LEU A 1 84 ? 15.347 1.896 -12.174 1.00 84.44 84 LEU A C 1
ATOM 653 O O . LEU A 1 84 ? 15.687 1.277 -13.184 1.00 84.44 84 LEU A O 1
ATOM 657 N N . ASP A 1 85 ? 14.893 1.250 -11.094 1.00 87.06 85 ASP A N 1
ATOM 658 C CA . ASP A 1 85 ? 14.601 -0.187 -11.129 1.00 87.06 85 ASP A CA 1
ATOM 659 C C . ASP A 1 85 ? 13.371 -0.471 -12.007 1.00 87.06 85 ASP A C 1
ATOM 661 O O . ASP A 1 85 ? 12.231 -0.140 -11.664 1.00 87.06 85 ASP A O 1
ATOM 665 N N . ALA A 1 86 ? 13.597 -1.135 -13.143 1.00 84.56 86 ALA A N 1
ATOM 666 C CA . ALA A 1 86 ? 12.558 -1.469 -14.114 1.00 84.56 86 ALA A CA 1
ATOM 667 C C . ALA A 1 86 ? 11.416 -2.299 -13.502 1.00 84.56 86 ALA A C 1
ATOM 669 O O . ALA A 1 86 ? 10.256 -2.129 -13.884 1.00 84.56 86 ALA A O 1
ATOM 670 N N . LYS A 1 87 ? 11.712 -3.164 -12.520 1.00 86.12 87 LYS A N 1
ATOM 671 C CA . LYS A 1 87 ? 10.686 -3.974 -11.843 1.00 86.12 87 LYS A CA 1
ATOM 672 C C . LYS A 1 87 ? 9.766 -3.112 -10.990 1.00 86.12 87 LYS A C 1
ATOM 674 O O . LYS A 1 87 ? 8.554 -3.299 -11.026 1.00 86.12 87 LYS A O 1
ATOM 679 N N . ALA A 1 88 ? 10.333 -2.160 -10.255 1.00 86.00 88 ALA A N 1
ATOM 680 C CA . ALA A 1 88 ? 9.570 -1.242 -9.426 1.00 86.00 88 ALA A CA 1
ATOM 681 C C . ALA A 1 88 ? 8.760 -0.253 -10.278 1.00 86.00 88 ALA A C 1
ATOM 683 O O . ALA A 1 88 ? 7.581 -0.044 -10.002 1.00 86.00 88 ALA A O 1
ATOM 684 N N . VAL A 1 89 ? 9.335 0.308 -11.347 1.00 88.31 89 VAL A N 1
ATOM 685 C CA . VAL A 1 89 ? 8.653 1.278 -12.229 1.00 88.31 89 VAL A CA 1
ATOM 686 C C . VAL A 1 89 ? 7.496 0.642 -13.006 1.00 88.31 89 VAL A C 1
ATOM 688 O O . VAL A 1 89 ? 6.499 1.310 -13.287 1.00 88.31 89 VAL A O 1
ATOM 691 N N . LYS A 1 90 ? 7.566 -0.663 -13.287 1.00 87.81 90 LYS A N 1
ATOM 692 C CA . LYS A 1 90 ? 6.518 -1.387 -14.011 1.00 87.81 90 LYS A CA 1
ATOM 693 C C . LYS A 1 90 ? 5.119 -1.187 -13.430 1.00 87.81 90 LYS A C 1
ATOM 695 O O . LYS A 1 90 ? 4.196 -0.929 -14.193 1.00 87.81 90 LYS A O 1
ATOM 700 N N . HIS A 1 91 ? 4.954 -1.213 -12.109 1.00 86.50 91 HIS A N 1
ATOM 701 C CA . HIS A 1 91 ? 3.619 -1.084 -11.515 1.00 86.50 91 HIS A CA 1
ATOM 702 C C . HIS A 1 91 ? 2.952 0.277 -11.794 1.00 86.50 91 HIS A C 1
ATOM 704 O O . HIS A 1 91 ? 1.725 0.347 -11.844 1.00 86.50 91 HIS A O 1
ATOM 710 N N . ILE A 1 92 ? 3.725 1.353 -12.001 1.00 87.94 92 ILE A N 1
ATOM 711 C CA . ILE A 1 92 ? 3.176 2.671 -12.363 1.00 87.94 92 ILE A CA 1
ATOM 712 C C . ILE A 1 92 ? 2.909 2.780 -13.869 1.00 87.94 92 ILE A C 1
ATOM 714 O O . ILE A 1 92 ? 1.940 3.413 -14.282 1.00 87.94 92 ILE A O 1
ATOM 718 N N . MET A 1 93 ? 3.734 2.124 -14.686 1.00 87.12 93 MET A N 1
ATOM 719 C CA . MET A 1 93 ? 3.592 2.083 -16.144 1.00 87.12 93 MET A CA 1
ATOM 720 C C . MET A 1 93 ? 2.394 1.229 -16.575 1.00 87.12 93 MET A C 1
ATOM 722 O O . MET A 1 93 ? 1.640 1.628 -17.462 1.00 87.12 93 MET A O 1
ATOM 726 N N . ASP A 1 94 ? 2.144 0.122 -15.871 1.00 87.81 94 ASP A N 1
ATOM 727 C CA . ASP A 1 94 ? 0.960 -0.720 -16.058 1.00 87.81 94 ASP A CA 1
ATOM 728 C C . ASP A 1 94 ? -0.343 0.069 -15.796 1.00 87.81 94 ASP A C 1
ATOM 730 O O . ASP A 1 94 ? -1.367 -0.205 -16.420 1.00 87.81 94 ASP A O 1
ATOM 734 N N . LEU A 1 95 ? -0.319 1.089 -14.922 1.00 85.31 95 LEU A N 1
ATOM 735 C CA . LEU A 1 95 ? -1.470 1.974 -14.682 1.00 85.31 95 LEU A CA 1
ATOM 736 C C . LEU A 1 95 ? -1.682 3.015 -15.779 1.00 85.31 95 LEU A C 1
ATOM 738 O O . LEU A 1 95 ? -2.828 3.360 -16.065 1.00 85.31 95 LEU A O 1
ATOM 742 N N . SER A 1 96 ? -0.606 3.541 -16.367 1.00 84.62 96 SER A N 1
ATOM 743 C CA . SER A 1 96 ? -0.698 4.514 -17.459 1.00 84.62 96 SER A CA 1
ATOM 744 C C . SER A 1 96 ? -0.925 3.859 -18.823 1.00 84.62 96 SER A C 1
ATOM 746 O O . SER A 1 96 ? -1.177 4.565 -19.797 1.00 84.62 96 SER A O 1
ATOM 748 N N . GLY A 1 97 ? -0.828 2.528 -18.905 1.00 84.25 97 GLY A N 1
ATOM 749 C CA . GLY A 1 97 ? -0.864 1.782 -20.163 1.00 84.25 97 GLY A CA 1
ATOM 750 C C . GLY A 1 97 ? 0.407 1.958 -20.998 1.00 84.25 97 GLY A C 1
ATOM 751 O O . GLY A 1 97 ? 0.384 1.729 -22.207 1.00 84.25 97 GLY A O 1
ATOM 752 N N . SER A 1 98 ? 1.506 2.386 -20.371 1.00 86.94 98 SER A N 1
ATOM 753 C CA . SER A 1 98 ? 2.778 2.627 -21.050 1.00 86.94 98 SER A CA 1
ATOM 754 C C . SER A 1 98 ? 3.634 1.358 -21.050 1.00 86.94 98 SER A C 1
ATOM 756 O O . SER A 1 98 ? 3.738 0.694 -20.018 1.00 86.94 98 SER A O 1
ATOM 758 N N . PRO A 1 99 ? 4.289 1.007 -22.169 1.00 84.50 99 PRO A N 1
ATOM 759 C CA . PRO A 1 99 ? 5.202 -0.125 -22.192 1.00 84.50 99 PRO A CA 1
ATOM 760 C C . PRO A 1 99 ? 6.482 0.194 -21.411 1.00 84.50 99 PRO A C 1
ATOM 762 O O . PRO A 1 99 ? 7.061 1.270 -21.551 1.00 84.50 99 PRO A O 1
ATOM 765 N N . VAL A 1 100 ? 6.957 -0.772 -20.626 1.00 83.12 100 VAL A N 1
ATOM 766 C CA . VAL A 1 100 ? 8.270 -0.702 -19.972 1.00 83.12 100 VAL A CA 1
ATOM 767 C C . VAL A 1 100 ? 9.319 -1.270 -20.918 1.00 83.12 100 VAL A C 1
ATOM 769 O O . VAL A 1 100 ? 9.291 -2.459 -21.235 1.00 83.12 100 VAL A O 1
ATOM 772 N N . ILE A 1 101 ? 10.267 -0.439 -21.347 1.00 85.19 101 ILE A N 1
ATOM 773 C CA . ILE A 1 101 ? 11.402 -0.866 -22.170 1.00 85.19 101 ILE A CA 1
ATOM 774 C C . ILE A 1 101 ? 12.628 -0.992 -21.262 1.00 85.19 101 ILE A C 1
ATOM 776 O O . ILE A 1 101 ? 13.330 -0.018 -21.011 1.00 85.19 101 ILE A O 1
ATOM 780 N N . GLU A 1 102 ? 12.913 -2.200 -20.767 1.00 80.56 102 GLU A N 1
ATOM 781 C CA . GLU A 1 102 ? 14.009 -2.456 -19.807 1.00 80.56 102 GLU A CA 1
ATOM 782 C C . GLU A 1 102 ? 15.382 -1.947 -20.288 1.00 80.56 102 GLU A C 1
ATOM 784 O O . GLU A 1 102 ? 16.211 -1.501 -19.490 1.00 80.56 102 GLU A O 1
ATOM 789 N N . ALA A 1 103 ? 15.610 -1.956 -21.605 1.00 80.88 103 ALA A N 1
ATOM 790 C CA . ALA A 1 103 ? 16.828 -1.432 -22.207 1.00 80.88 103 ALA A CA 1
ATOM 791 C C . ALA A 1 103 ? 17.049 0.061 -21.888 1.00 80.88 103 ALA A C 1
ATOM 793 O O . ALA A 1 103 ? 18.181 0.450 -21.606 1.00 80.88 103 ALA A O 1
ATOM 794 N N . GLU A 1 104 ? 15.995 0.881 -21.870 1.00 83.12 104 GLU A N 1
ATOM 795 C CA . GLU A 1 104 ? 16.073 2.324 -21.586 1.00 83.12 104 GLU A CA 1
ATOM 796 C C . GLU A 1 104 ? 16.446 2.608 -20.132 1.00 83.12 104 GLU A C 1
ATOM 798 O O . GLU A 1 104 ? 17.236 3.513 -19.853 1.00 83.12 104 GLU A O 1
ATOM 803 N N . PHE A 1 105 ? 15.945 1.791 -19.205 1.00 82.62 105 PHE A N 1
ATOM 804 C CA . PHE A 1 105 ? 16.322 1.878 -17.796 1.00 82.62 105 PHE A CA 1
ATOM 805 C C . PHE A 1 105 ? 17.802 1.529 -17.624 1.00 82.62 105 PHE A C 1
ATOM 807 O O . PHE A 1 105 ? 18.550 2.291 -17.018 1.00 82.62 105 PHE A O 1
ATOM 814 N N . SER A 1 106 ? 18.276 0.450 -18.257 1.00 78.31 106 SER A N 1
ATOM 815 C CA . SER A 1 106 ? 19.685 0.043 -18.157 1.00 78.31 106 SER A CA 1
ATOM 816 C C . SER A 1 106 ? 20.667 1.071 -18.739 1.00 78.31 106 SER A C 1
ATOM 818 O O . SER A 1 106 ? 21.724 1.325 -18.154 1.00 78.31 106 SER A O 1
ATOM 820 N N . THR A 1 107 ? 20.330 1.688 -19.877 1.00 80.19 107 THR A N 1
ATOM 821 C CA . THR A 1 107 ? 21.180 2.696 -20.520 1.00 80.19 107 THR A CA 1
ATOM 822 C C . THR A 1 107 ? 21.191 3.993 -19.724 1.00 80.19 107 THR A C 1
ATOM 824 O O . THR A 1 107 ? 22.254 4.596 -19.575 1.00 80.19 107 THR A O 1
ATOM 827 N N . SER A 1 108 ? 20.048 4.388 -19.159 1.00 79.00 108 SER A N 1
ATOM 828 C CA . SER A 1 108 ? 19.921 5.579 -18.318 1.00 79.00 108 SER A CA 1
ATOM 829 C C . SER A 1 108 ? 20.695 5.432 -17.010 1.00 79.00 108 SER A C 1
ATOM 831 O O . SER A 1 108 ? 21.502 6.302 -16.690 1.00 79.00 108 SER A O 1
ATOM 833 N N . THR A 1 109 ? 20.562 4.302 -16.308 1.00 78.88 109 THR A N 1
ATOM 834 C CA . THR A 1 109 ? 21.335 4.027 -15.084 1.00 78.88 109 THR A CA 1
ATOM 835 C C . THR A 1 109 ? 22.834 4.012 -15.368 1.00 78.88 109 THR A C 1
ATOM 837 O O . THR A 1 109 ? 23.609 4.655 -14.663 1.00 78.88 109 THR A O 1
ATOM 840 N N . ARG A 1 110 ? 23.263 3.351 -16.452 1.00 78.94 110 ARG A N 1
ATOM 841 C CA . ARG A 1 110 ? 24.678 3.330 -16.852 1.00 78.94 110 ARG A CA 1
ATOM 842 C C . ARG A 1 110 ? 25.194 4.725 -17.219 1.00 78.94 110 ARG A C 1
ATOM 844 O O . ARG A 1 110 ? 26.335 5.043 -16.906 1.00 78.94 110 ARG A O 1
ATOM 851 N N . ARG A 1 111 ? 24.378 5.563 -17.864 1.00 79.19 111 ARG A N 1
ATOM 852 C CA . ARG A 1 111 ? 24.740 6.949 -18.199 1.00 79.19 111 ARG A CA 1
ATOM 853 C C . ARG A 1 111 ? 24.934 7.801 -16.948 1.00 79.19 111 ARG A C 1
ATOM 855 O O . ARG A 1 111 ? 25.854 8.607 -16.924 1.00 79.19 111 ARG A O 1
ATOM 862 N N . LEU A 1 112 ? 24.098 7.619 -15.932 1.00 81.00 112 LEU A N 1
ATOM 863 C CA . LEU A 1 112 ? 24.191 8.363 -14.676 1.00 81.00 112 LEU A CA 1
ATOM 864 C C . LEU A 1 112 ? 25.391 7.954 -13.815 1.00 81.00 112 LEU A C 1
ATOM 866 O O . LEU A 1 112 ? 25.872 8.770 -13.049 1.00 81.00 112 LEU A O 1
ATOM 870 N N . GLN A 1 113 ? 25.908 6.732 -13.969 1.00 76.38 113 GLN A N 1
ATOM 871 C CA . GLN A 1 113 ? 27.129 6.275 -13.288 1.00 76.38 113 GLN A CA 1
ATOM 872 C C . GLN A 1 113 ? 28.432 6.791 -13.924 1.00 76.38 113 GLN A C 1
ATOM 874 O O . GLN A 1 113 ? 29.508 6.584 -13.369 1.00 76.38 113 GLN A O 1
ATOM 879 N N . LEU A 1 114 ? 28.357 7.391 -15.116 1.00 74.50 114 LEU A N 1
ATOM 880 C CA . LEU A 1 114 ? 29.517 7.887 -15.867 1.00 74.50 114 LEU A CA 1
ATOM 881 C C . LEU A 1 114 ? 29.766 9.396 -15.684 1.00 74.50 114 LEU A C 1
ATOM 883 O O . LEU A 1 114 ? 30.704 9.919 -16.287 1.00 74.50 114 LEU A O 1
ATOM 887 N N . PHE A 1 115 ? 28.948 10.077 -14.879 1.00 56.78 115 PHE A N 1
ATOM 888 C CA . PHE A 1 115 ? 29.096 11.480 -14.480 1.00 56.78 115 PHE A CA 1
ATOM 889 C C . PHE A 1 115 ? 29.255 11.573 -12.964 1.00 56.78 115 PHE A C 1
ATOM 891 O O . PHE A 1 115 ? 29.968 12.502 -12.525 1.00 56.78 115 PHE A O 1
#